Protein AF-A0A9X0TRA7-F1 (afdb_monomer_lite)

pLDDT: mean 82.81, std 11.27, range [49.41, 93.88]

Foldseek 3Di:
DDDPVPWDWDDDPQATETADDFQDWDADPVVRDIDGAHQCDWDDDPRYIYHHPNVVVVSVVVVD

Structure (mmCIF, N/CA/C/O backbone):
data_AF-A0A9X0TRA7-F1
#
_entry.id   AF-A0A9X0TRA7-F1
#
loop_
_atom_site.group_PDB
_atom_site.id
_atom_site.type_symbol
_atom_site.label_atom_id
_atom_site.label_alt_id
_atom_site.label_comp_id
_atom_site.label_asym_id
_atom_site.label_entity_id
_atom_site.label_seq_id
_atom_site.pdbx_PDB_ins_code
_atom_site.Cartn_x
_atom_site.Cartn_y
_atom_site.Cartn_z
_atom_site.occupancy
_atom_site.B_iso_or_equiv
_atom_site.auth_seq_id
_atom_site.auth_comp_id
_atom_site.auth_asym_id
_atom_site.auth_atom_id
_atom_site.pdbx_PDB_model_num
ATOM 1 N N . MET A 1 1 ? 1.268 15.670 7.199 1.00 54.47 1 MET A N 1
ATOM 2 C CA . MET A 1 1 ? 1.506 14.676 6.134 1.00 54.47 1 MET A CA 1
ATOM 3 C C . MET A 1 1 ? 2.980 14.320 6.174 1.00 54.47 1 MET A C 1
ATOM 5 O O . MET A 1 1 ? 3.791 15.236 6.106 1.00 54.47 1 MET A O 1
ATOM 9 N N . LYS A 1 2 ? 3.322 13.047 6.403 1.00 51.22 2 LYS A N 1
ATOM 10 C CA . LYS A 1 2 ? 4.718 12.579 6.388 1.00 51.22 2 LYS A CA 1
ATOM 11 C C . LYS A 1 2 ? 5.261 12.601 4.962 1.00 51.22 2 LYS A C 1
ATOM 13 O O . LYS A 1 2 ? 4.505 12.369 4.017 1.00 51.22 2 LYS A O 1
ATOM 18 N N . ASN A 1 3 ? 6.552 12.884 4.804 1.00 59.75 3 ASN A N 1
ATOM 19 C CA . ASN A 1 3 ? 7.175 12.854 3.484 1.00 59.75 3 ASN A CA 1
ATOM 20 C C . ASN A 1 3 ? 7.210 11.413 2.945 1.00 59.75 3 ASN A C 1
ATOM 22 O O . ASN A 1 3 ? 7.500 10.498 3.715 1.00 59.75 3 ASN A O 1
ATOM 26 N N . PRO A 1 4 ? 7.010 11.186 1.631 1.00 60.16 4 PRO A N 1
ATOM 27 C CA . PRO A 1 4 ? 7.096 9.859 1.014 1.00 60.16 4 PRO A CA 1
ATOM 28 C C . PRO A 1 4 ? 8.395 9.088 1.323 1.00 60.16 4 PRO A C 1
ATOM 30 O O . PRO A 1 4 ? 8.397 7.863 1.343 1.00 60.16 4 PRO A O 1
ATOM 33 N N . ALA A 1 5 ? 9.490 9.802 1.604 1.00 62.53 5 ALA A N 1
ATOM 34 C CA . ALA A 1 5 ? 10.787 9.232 1.972 1.00 62.53 5 ALA A CA 1
ATOM 35 C C . ALA A 1 5 ? 10.845 8.637 3.396 1.00 62.53 5 ALA A C 1
ATOM 37 O O . ALA A 1 5 ? 11.799 7.938 3.724 1.00 62.53 5 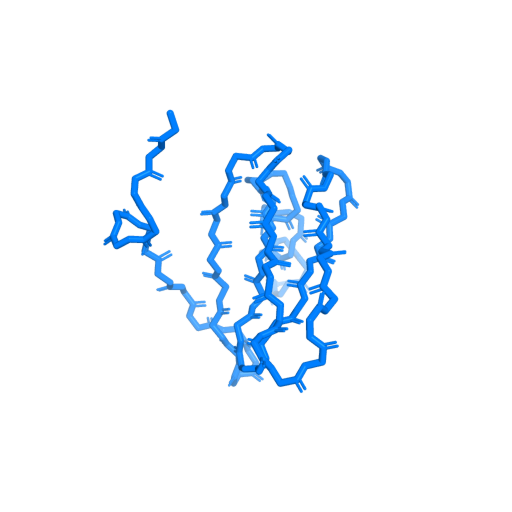ALA A O 1
ATOM 38 N N . GLU A 1 6 ? 9.856 8.914 4.249 1.00 69.25 6 GLU A N 1
ATOM 39 C CA . GLU A 1 6 ? 9.792 8.403 5.626 1.00 69.25 6 GLU A CA 1
ATOM 40 C C . GLU A 1 6 ? 9.113 7.030 5.714 1.00 69.25 6 GLU A C 1
ATOM 42 O O . GLU A 1 6 ? 9.139 6.390 6.767 1.00 69.25 6 GLU A O 1
ATOM 47 N N . TYR A 1 7 ? 8.512 6.555 4.620 1.00 70.25 7 TYR A N 1
ATOM 48 C CA . TYR A 1 7 ? 7.836 5.267 4.598 1.00 70.25 7 TYR A CA 1
ATOM 49 C C . TYR A 1 7 ? 8.804 4.140 4.254 1.00 70.25 7 TYR A C 1
ATOM 51 O O . TYR A 1 7 ? 9.557 4.184 3.281 1.00 70.25 7 TYR A O 1
ATOM 59 N N . THR A 1 8 ? 8.774 3.097 5.074 1.00 71.00 8 THR A N 1
ATOM 60 C CA . THR A 1 8 ? 9.576 1.890 4.879 1.00 71.00 8 THR A CA 1
AT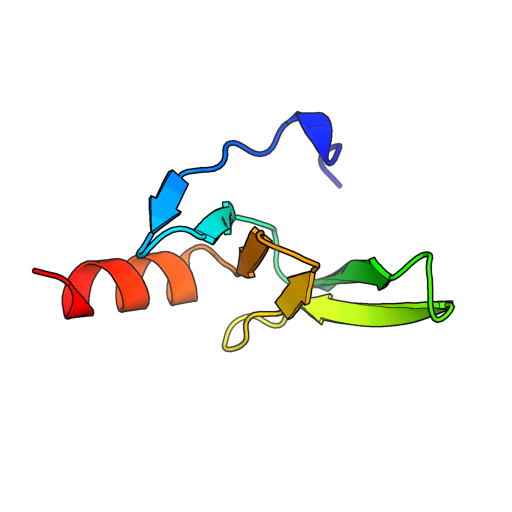OM 61 C C . THR A 1 8 ? 8.807 0.902 4.007 1.00 71.00 8 THR A C 1
ATOM 63 O O . THR A 1 8 ? 7.590 0.773 4.139 1.00 71.00 8 THR A O 1
ATOM 66 N N . THR A 1 9 ? 9.505 0.187 3.120 1.00 72.81 9 THR A N 1
ATOM 67 C CA . THR A 1 9 ? 8.879 -0.833 2.267 1.00 72.81 9 THR A CA 1
ATOM 68 C C . THR A 1 9 ? 9.222 -2.247 2.730 1.00 72.81 9 THR A C 1
ATOM 70 O O . THR A 1 9 ? 10.348 -2.514 3.146 1.00 72.81 9 THR A O 1
ATOM 73 N N . THR A 1 10 ? 8.257 -3.167 2.651 1.00 76.69 10 THR A N 1
ATOM 74 C CA . THR A 1 10 ? 8.437 -4.597 2.965 1.00 76.69 10 THR A CA 1
ATOM 75 C C . THR A 1 10 ? 8.192 -5.440 1.713 1.00 76.69 10 THR A C 1
ATOM 77 O O . THR A 1 10 ? 7.144 -5.273 1.096 1.00 76.69 10 THR A O 1
ATOM 80 N N . PRO A 1 11 ? 9.092 -6.349 1.307 1.00 73.25 11 PRO A N 1
ATOM 81 C CA . PRO A 1 11 ? 8.855 -7.193 0.138 1.00 73.25 11 PRO A CA 1
ATOM 82 C C . PRO A 1 11 ? 7.709 -8.204 0.365 1.00 73.25 11 PRO A C 1
ATOM 84 O O . PRO A 1 11 ? 7.603 -8.803 1.432 1.00 73.25 11 PRO A O 1
ATOM 87 N N . PHE A 1 12 ? 6.874 -8.426 -0.653 1.00 73.00 12 PHE A N 1
ATOM 88 C CA . PHE A 1 12 ? 5.719 -9.332 -0.685 1.00 73.00 12 PHE A CA 1
ATOM 89 C C . PHE A 1 12 ? 5.533 -9.880 -2.110 1.00 73.00 12 PHE A C 1
ATOM 91 O O . PHE A 1 12 ? 5.221 -9.117 -3.017 1.00 73.00 12 PHE A O 1
ATOM 98 N N . HIS A 1 13 ? 5.733 -11.185 -2.340 1.00 71.12 13 HIS A N 1
ATOM 99 C CA . HIS A 1 13 ? 5.565 -11.826 -3.665 1.00 71.12 13 HIS A CA 1
ATOM 100 C C . HIS A 1 13 ? 6.281 -11.107 -4.839 1.00 71.12 13 HIS A C 1
ATOM 102 O O . HIS A 1 13 ? 5.777 -11.058 -5.958 1.00 71.12 13 HIS A O 1
ATOM 108 N N . GLY A 1 14 ? 7.464 -10.528 -4.596 1.00 76.19 14 GLY A N 1
ATOM 109 C CA . GLY A 1 14 ? 8.216 -9.762 -5.606 1.00 76.19 14 GLY A CA 1
ATOM 110 C C . GLY A 1 14 ? 7.778 -8.299 -5.767 1.00 76.19 14 GLY A C 1
ATOM 111 O O . GLY A 1 14 ? 8.371 -7.567 -6.556 1.00 76.19 14 GLY A O 1
ATOM 112 N N . MET A 1 15 ? 6.785 -7.857 -4.997 1.00 82.44 15 MET A N 1
ATOM 113 C CA . MET A 1 15 ? 6.376 -6.461 -4.849 1.00 82.44 15 MET A CA 1
ATOM 114 C C . MET A 1 15 ? 6.907 -5.870 -3.541 1.00 82.44 15 MET A C 1
ATOM 116 O O . MET A 1 15 ? 7.291 -6.598 -2.635 1.00 82.44 15 MET A O 1
ATOM 120 N N . HIS A 1 16 ? 6.912 -4.549 -3.419 1.00 8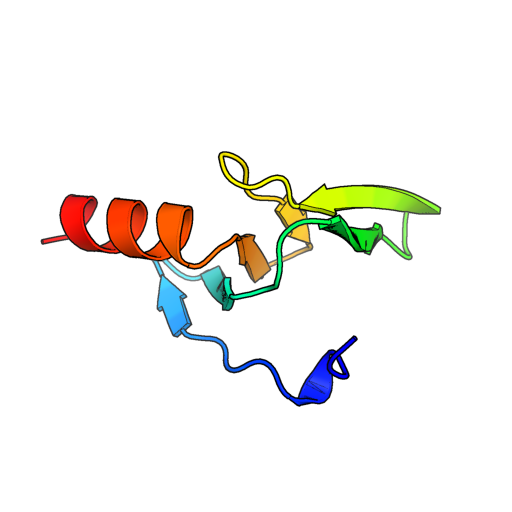5.69 16 HIS A N 1
ATOM 121 C CA . HIS A 1 16 ? 7.222 -3.819 -2.194 1.00 85.69 16 HIS A CA 1
ATOM 122 C C . HIS A 1 16 ? 5.933 -3.251 -1.613 1.00 85.69 16 HIS A C 1
ATOM 124 O O . HIS A 1 16 ? 5.194 -2.573 -2.307 1.00 85.69 16 HIS A O 1
ATOM 130 N N . VAL A 1 17 ? 5.650 -3.489 -0.344 1.00 88.62 17 VAL A N 1
ATOM 131 C CA . VAL A 1 17 ? 4.479 -2.932 0.329 1.00 88.62 17 VAL A CA 1
ATOM 132 C C . VAL A 1 17 ? 4.914 -1.735 1.154 1.00 88.62 17 VAL A C 1
ATOM 134 O O . VAL A 1 17 ? 5.788 -1.859 2.010 1.00 88.62 17 VAL A O 1
ATOM 137 N N . MET A 1 18 ? 4.320 -0.584 0.872 1.00 90.19 18 MET A N 1
ATOM 138 C CA . MET A 1 18 ? 4.504 0.676 1.570 1.00 90.19 18 MET A CA 1
ATOM 139 C C . MET A 1 18 ? 3.231 0.989 2.352 1.00 90.19 18 MET A C 1
ATOM 141 O O . MET A 1 18 ? 2.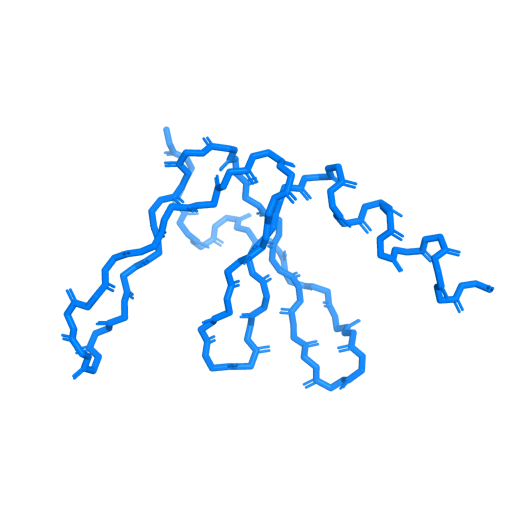144 1.094 1.781 1.00 90.19 18 MET A O 1
ATOM 145 N N . GLN A 1 19 ? 3.370 1.129 3.664 1.00 91.88 19 GLN A N 1
ATOM 146 C CA . GLN A 1 19 ? 2.269 1.581 4.503 1.00 91.88 19 GLN A CA 1
ATOM 147 C C . GLN A 1 19 ? 2.139 3.095 4.410 1.00 91.88 19 GLN A C 1
ATOM 149 O O . GLN A 1 19 ? 3.148 3.787 4.496 1.00 91.88 19 GLN A O 1
ATOM 154 N N . VAL A 1 20 ? 0.921 3.602 4.261 1.00 92.12 20 VAL A N 1
ATOM 155 C CA . VAL A 1 20 ? 0.620 5.038 4.223 1.00 92.12 20 VAL A CA 1
ATOM 156 C C . VAL A 1 20 ? -0.614 5.360 5.059 1.00 92.12 20 VAL A C 1
ATOM 158 O O . VAL A 1 20 ? -1.396 4.471 5.402 1.00 92.12 20 VAL A O 1
ATOM 161 N N . ASP A 1 21 ? -0.790 6.639 5.379 1.00 89.75 21 ASP A N 1
ATOM 162 C CA . ASP A 1 21 ? -1.985 7.112 6.075 1.00 89.75 21 ASP A CA 1
ATOM 163 C C . ASP A 1 21 ? -3.211 7.084 5.128 1.00 89.75 21 ASP A C 1
ATOM 165 O O . ASP A 1 21 ? -3.055 7.336 3.923 1.00 89.75 21 ASP A O 1
ATOM 169 N N . PRO A 1 22 ? -4.434 6.830 5.634 1.00 91.38 22 PRO A N 1
ATOM 170 C CA 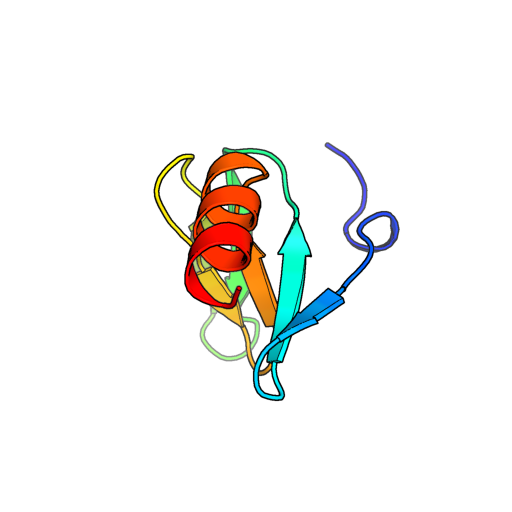. PRO A 1 22 ? -5.661 6.978 4.851 1.00 91.38 22 PRO A CA 1
ATOM 171 C C . PRO A 1 22 ? -5.778 8.385 4.251 1.00 91.38 22 PRO A C 1
ATOM 173 O O . PRO A 1 22 ? -5.434 9.379 4.895 1.00 91.38 22 PRO A O 1
ATOM 176 N N . GLY A 1 23 ? -6.264 8.480 3.016 1.00 90.12 23 GLY A N 1
ATOM 177 C CA . GLY A 1 23 ? -6.347 9.745 2.283 1.00 90.12 23 GLY A CA 1
ATOM 178 C C . GLY A 1 23 ? -5.038 10.162 1.605 1.00 90.12 23 GLY A C 1
ATOM 179 O O . GLY A 1 23 ? -4.976 11.231 0.998 1.00 90.12 23 GLY A O 1
ATOM 180 N N . THR A 1 24 ? -3.985 9.340 1.680 1.00 91.75 24 THR A N 1
ATOM 181 C CA . THR A 1 24 ? -2.761 9.574 0.906 1.00 91.75 24 THR A CA 1
ATOM 182 C C . THR A 1 24 ? -3.061 9.442 -0.584 1.00 91.75 24 THR A C 1
ATOM 184 O O . THR A 1 24 ? -3.554 8.409 -1.038 1.00 91.75 24 THR A O 1
ATOM 187 N N . VAL A 1 25 ? -2.731 10.483 -1.347 1.00 92.06 25 VAL A N 1
ATOM 188 C CA . VAL A 1 25 ? -2.889 10.509 -2.804 1.00 92.06 25 VAL A CA 1
ATOM 189 C C . VAL A 1 25 ? -1.613 10.005 -3.465 1.00 92.06 25 VAL A C 1
ATOM 191 O O . VAL A 1 25 ? -0.516 10.500 -3.203 1.00 92.06 25 VAL A O 1
ATOM 194 N N . ILE A 1 26 ? -1.767 9.014 -4.336 1.00 91.56 26 ILE A N 1
ATOM 195 C CA . ILE A 1 26 ? -0.707 8.456 -5.165 1.00 91.56 26 ILE A CA 1
ATOM 196 C C . ILE A 1 26 ? -0.930 8.929 -6.596 1.00 91.56 26 ILE A C 1
ATOM 198 O O . ILE A 1 26 ? -1.899 8.541 -7.248 1.00 91.56 26 ILE A O 1
ATOM 202 N N . THR A 1 27 ? -0.008 9.749 -7.089 1.00 90.19 27 THR A N 1
ATOM 203 C CA . THR A 1 27 ? -0.021 10.240 -8.469 1.00 90.19 27 THR A CA 1
ATOM 204 C C . THR A 1 27 ? 0.847 9.344 -9.352 1.00 90.19 27 THR A C 1
ATOM 206 O O . THR A 1 27 ? 2.027 9.100 -9.059 1.00 90.19 27 THR A O 1
ATOM 209 N N . ASP A 1 28 ? 0.287 8.857 -10.456 1.00 84.56 28 ASP A N 1
ATOM 210 C CA . ASP A 1 28 ? 1.037 8.226 -11.536 1.00 84.56 28 ASP A CA 1
ATOM 211 C C . ASP A 1 28 ? 1.542 9.294 -12.513 1.00 84.56 28 ASP A C 1
ATOM 213 O O . ASP A 1 28 ? 0.782 9.897 -13.264 1.00 84.56 28 ASP A O 1
ATOM 217 N N . GLU A 1 29 ? 2.854 9.508 -12.532 1.00 83.88 29 GLU A N 1
ATOM 218 C CA . GLU A 1 29 ? 3.504 10.514 -13.378 1.00 83.88 29 GLU A CA 1
ATOM 219 C C . GLU A 1 29 ? 3.444 10.178 -14.874 1.00 83.88 29 GLU A C 1
ATOM 221 O O . GLU A 1 29 ? 3.577 11.074 -15.705 1.00 83.88 29 GLU A O 1
ATOM 226 N N . ARG A 1 30 ? 3.230 8.907 -15.249 1.00 81.12 30 ARG A N 1
ATOM 227 C CA . ARG A 1 30 ? 3.094 8.522 -16.663 1.00 81.12 30 ARG A CA 1
ATOM 228 C C . ARG A 1 30 ? 1.739 8.896 -17.244 1.00 81.12 30 ARG A C 1
ATOM 230 O O . ARG A 1 30 ? 1.655 9.172 -18.438 1.00 81.12 30 ARG A O 1
ATOM 237 N N . THR A 1 31 ? 0.687 8.817 -16.438 1.00 83.50 31 THR A N 1
ATOM 238 C CA . THR A 1 31 ? -0.705 8.972 -16.889 1.00 83.50 31 THR A CA 1
ATOM 239 C C . THR A 1 31 ? -1.354 10.247 -16.363 1.00 83.50 31 THR A C 1
ATOM 241 O O . THR A 1 31 ? -2.378 10.669 -16.895 1.00 83.50 31 THR A O 1
ATOM 244 N N . GLY A 1 32 ? -0.768 10.868 -15.337 1.00 85.19 32 GLY A N 1
ATOM 245 C CA . GLY A 1 32 ? -1.357 11.980 -14.598 1.00 85.19 32 GLY A CA 1
ATOM 246 C C . GLY A 1 32 ? -2.534 11.564 -13.714 1.00 85.19 32 GLY A C 1
ATOM 247 O O . GLY A 1 32 ? -3.232 12.431 -13.199 1.00 85.19 32 GLY A O 1
ATOM 248 N N . MET A 1 33 ? -2.794 10.261 -13.560 1.00 86.25 33 MET A N 1
ATOM 249 C CA . MET A 1 33 ? -3.901 9.776 -12.744 1.00 86.25 33 MET A CA 1
ATOM 250 C C . MET A 1 33 ? -3.543 9.812 -11.264 1.00 86.25 33 MET A C 1
ATOM 252 O O . MET A 1 33 ? -2.456 9.401 -10.858 1.00 86.25 33 MET A O 1
ATOM 256 N N . GLU A 1 34 ? -4.494 10.263 -10.458 1.00 92.44 34 GLU A N 1
ATOM 257 C CA . GLU A 1 34 ? -4.405 10.252 -9.006 1.00 92.44 34 GLU A CA 1
ATOM 258 C C . GLU A 1 34 ? -5.328 9.177 -8.447 1.00 92.44 34 GLU A C 1
ATOM 260 O O . GLU A 1 34 ? -6.473 9.029 -8.877 1.00 92.44 34 GLU A O 1
ATOM 265 N N . ALA A 1 35 ? -4.815 8.420 -7.485 1.00 90.69 35 ALA A N 1
ATOM 266 C CA . ALA A 1 35 ? -5.579 7.441 -6.738 1.00 90.69 35 ALA A CA 1
ATOM 267 C C . ALA A 1 35 ? -5.369 7.671 -5.244 1.00 90.69 35 ALA A C 1
ATOM 269 O O . ALA A 1 35 ? -4.236 7.777 -4.772 1.00 90.69 35 ALA A O 1
ATOM 270 N N . THR A 1 36 ? -6.465 7.737 -4.501 1.00 93.00 36 THR A N 1
ATOM 271 C CA . THR A 1 36 ? -6.436 7.900 -3.048 1.00 93.00 36 THR A CA 1
ATOM 272 C C . THR A 1 36 ? -6.418 6.532 -2.384 1.00 93.00 36 THR A C 1
ATOM 274 O O . THR A 1 36 ? -7.205 5.653 -2.735 1.00 93.00 36 THR A O 1
ATOM 277 N N . VAL A 1 37 ? -5.518 6.343 -1.421 1.00 92.38 37 VAL A N 1
ATOM 278 C CA . VAL A 1 37 ? -5.507 5.150 -0.573 1.00 92.38 37 VAL A CA 1
ATOM 279 C C . VAL A 1 37 ? -6.568 5.320 0.509 1.00 92.38 37 VAL A C 1
ATOM 281 O O . VAL A 1 37 ? -6.381 6.076 1.463 1.00 92.38 37 VAL A O 1
ATOM 284 N N . GLU A 1 38 ? -7.687 4.620 0.346 1.00 92.12 38 GLU A N 1
ATOM 285 C CA . GLU A 1 38 ? -8.742 4.523 1.359 1.00 92.12 38 GLU A CA 1
ATOM 286 C C . GLU A 1 38 ? -8.436 3.413 2.368 1.00 92.12 38 GLU A C 1
ATOM 288 O O . GLU A 1 38 ? -7.666 2.495 2.082 1.00 92.12 38 GLU A O 1
ATOM 293 N N . ASP A 1 39 ? -9.092 3.459 3.528 1.00 90.50 39 ASP A N 1
ATOM 294 C CA . ASP A 1 39 ? -8.781 2.597 4.677 1.00 90.50 39 ASP A CA 1
ATOM 295 C C . ASP A 1 39 ? -8.912 1.087 4.399 1.00 90.50 39 ASP A C 1
ATOM 297 O O . ASP A 1 39 ? -8.172 0.282 4.964 1.00 90.50 39 ASP A O 1
ATOM 301 N N . ASP A 1 40 ? -9.802 0.720 3.473 1.00 89.69 40 ASP A N 1
ATOM 302 C CA . ASP A 1 40 ? -10.092 -0.661 3.065 1.00 89.69 40 ASP A CA 1
ATOM 303 C C . ASP A 1 40 ? -9.555 -1.016 1.670 1.00 89.69 40 ASP A C 1
ATOM 305 O O . ASP A 1 40 ? -9.887 -2.063 1.109 1.00 89.69 40 ASP A O 1
ATOM 309 N N . THR A 1 41 ? -8.738 -0.145 1.077 1.00 87.44 41 THR A N 1
ATOM 310 C CA . THR A 1 41 ? -8.238 -0.317 -0.291 1.00 87.44 41 THR A CA 1
ATOM 311 C C . THR A 1 41 ? -6.719 -0.250 -0.349 1.00 87.44 41 THR A C 1
ATOM 313 O O . THR A 1 41 ? -6.045 0.200 0.577 1.00 87.44 41 THR A O 1
ATOM 316 N N . PHE A 1 42 ? -6.162 -0.712 -1.463 1.00 89.69 42 PHE A N 1
ATOM 317 C CA . PHE A 1 42 ? -4.760 -0.507 -1.786 1.00 89.69 42 PHE A CA 1
ATOM 318 C C . PHE A 1 42 ? -4.633 0.040 -3.204 1.00 89.69 42 PHE A C 1
ATOM 320 O O . PHE A 1 42 ? -5.459 -0.237 -4.074 1.00 89.69 42 PHE A O 1
ATOM 327 N N . VAL A 1 43 ? -3.566 0.794 -3.433 1.00 91.69 43 VAL A N 1
ATOM 328 C CA . VAL A 1 43 ? -3.198 1.344 -4.738 1.00 91.69 43 VAL A CA 1
ATOM 329 C C . VAL A 1 43 ? -1.856 0.754 -5.144 1.00 91.69 43 VAL A C 1
ATOM 331 O O . VAL A 1 43 ? -0.973 0.575 -4.312 1.00 91.69 43 VAL A O 1
ATOM 334 N N . THR A 1 44 ? -1.669 0.457 -6.425 1.00 89.62 44 THR A N 1
ATOM 335 C CA . THR A 1 44 ? -0.391 -0.048 -6.942 1.00 89.62 44 THR A CA 1
ATOM 336 C C . THR A 1 44 ? 0.239 0.954 -7.897 1.00 89.62 44 THR A C 1
ATOM 338 O O . THR A 1 44 ? -0.414 1.380 -8.848 1.00 89.62 44 THR A O 1
ATOM 341 N N . LYS A 1 45 ? 1.521 1.277 -7.699 1.00 88.06 45 LYS A N 1
ATOM 342 C CA . LYS A 1 45 ? 2.331 2.052 -8.653 1.00 88.06 45 LYS A CA 1
ATOM 343 C C . LYS A 1 45 ? 3.626 1.293 -8.924 1.00 88.06 45 LYS A C 1
ATOM 345 O O . LYS A 1 45 ? 4.479 1.158 -8.047 1.00 88.06 45 LYS A O 1
ATOM 350 N N . GLY A 1 46 ? 3.752 0.774 -10.145 1.00 86.19 46 GLY A N 1
ATOM 351 C CA . GLY A 1 46 ? 4.845 -0.119 -10.522 1.00 86.19 46 GLY A CA 1
ATOM 352 C C . GLY A 1 46 ? 4.894 -1.345 -9.609 1.00 86.19 46 GLY A C 1
ATOM 353 O O . GLY A 1 46 ? 3.921 -2.081 -9.484 1.00 86.19 46 GLY A O 1
ATOM 354 N N . ASN A 1 47 ? 6.030 -1.533 -8.948 1.00 86.69 47 ASN A N 1
ATOM 355 C CA . ASN A 1 47 ? 6.314 -2.688 -8.101 1.00 86.69 47 ASN A CA 1
ATOM 356 C C . ASN A 1 47 ? 5.884 -2.450 -6.645 1.00 86.69 47 ASN A C 1
ATOM 358 O O . ASN A 1 47 ? 6.194 -3.276 -5.789 1.00 86.69 47 ASN A O 1
ATOM 362 N N . VAL A 1 48 ? 5.258 -1.307 -6.341 1.00 88.62 48 VAL A N 1
ATOM 363 C CA . VAL A 1 48 ? 4.940 -0.886 -4.976 1.00 88.62 48 VAL A CA 1
ATOM 364 C C . VAL A 1 48 ? 3.429 -0.919 -4.742 1.00 88.62 48 VAL A C 1
ATOM 366 O O . VAL A 1 48 ? 2.663 -0.337 -5.512 1.00 88.62 48 VAL A O 1
ATOM 369 N N . ILE A 1 49 ? 3.010 -1.590 -3.671 1.00 90.62 49 ILE A N 1
ATOM 370 C CA . ILE A 1 49 ? 1.653 -1.576 -3.120 1.00 90.62 49 ILE A CA 1
ATOM 371 C C . ILE A 1 49 ? 1.607 -0.519 -2.018 1.00 90.62 49 ILE A C 1
ATOM 373 O O . ILE A 1 49 ? 2.343 -0.624 -1.044 1.00 90.62 49 ILE A O 1
ATOM 377 N N . PHE A 1 50 ? 0.728 0.464 -2.147 1.00 92.44 50 PHE A N 1
ATOM 378 C CA . PHE A 1 50 ? 0.434 1.479 -1.142 1.00 92.44 50 PHE A CA 1
ATOM 379 C C . PHE A 1 50 ? -0.857 1.090 -0.440 1.00 92.44 50 PHE A C 1
ATOM 381 O O . PHE A 1 50 ? -1.891 0.926 -1.088 1.00 92.44 50 PHE A O 1
ATOM 388 N N . CYS A 1 51 ? -0.802 0.906 0.872 1.00 92.56 51 CYS A N 1
ATOM 389 C CA . CYS A 1 51 ? -1.958 0.473 1.645 1.00 92.56 51 CYS A CA 1
ATOM 390 C C . CYS A 1 51 ? -1.903 1.015 3.072 1.00 92.56 51 CYS A C 1
ATOM 392 O O . CYS A 1 51 ? -0.851 1.449 3.541 1.00 92.56 51 CYS A O 1
ATOM 394 N N . THR A 1 52 ? -3.032 0.988 3.767 1.00 93.88 52 THR A N 1
ATOM 395 C CA . THR A 1 52 ? -3.080 1.326 5.191 1.00 93.88 52 THR A CA 1
ATOM 396 C C . THR A 1 52 ? -2.549 0.176 6.045 1.00 93.88 52 THR A C 1
ATOM 398 O O . THR A 1 52 ? -2.418 -0.966 5.591 1.00 93.88 52 THR A O 1
ATOM 401 N N . GLN A 1 53 ? -2.272 0.461 7.320 1.00 90.06 53 GLN A N 1
ATOM 402 C CA . GLN A 1 53 ? -1.879 -0.554 8.302 1.00 90.06 53 GLN A CA 1
ATOM 403 C C . GLN A 1 53 ? -2.884 -1.721 8.353 1.00 90.06 53 GLN A C 1
ATOM 405 O O . GLN A 1 53 ? -2.480 -2.879 8.379 1.00 90.06 53 GLN A O 1
ATOM 410 N N . LYS A 1 54 ? -4.187 -1.423 8.274 1.00 90.50 54 LYS A N 1
ATOM 411 C CA . LYS A 1 54 ? -5.270 -2.415 8.300 1.00 90.50 54 LYS A CA 1
ATOM 412 C C . LYS A 1 54 ? -5.155 -3.434 7.165 1.00 90.50 54 LYS A C 1
ATOM 414 O O . LYS A 1 54 ? -5.212 -4.640 7.398 1.00 90.50 54 LYS A O 1
ATOM 419 N N . VAL A 1 55 ? -4.967 -2.954 5.935 1.00 90.62 55 VAL A N 1
ATOM 420 C CA . VAL A 1 55 ? -4.812 -3.820 4.756 1.00 90.62 55 VAL A CA 1
ATOM 421 C C . VAL A 1 55 ? -3.497 -4.595 4.824 1.00 90.62 55 VAL A C 1
ATOM 423 O O . VAL A 1 55 ? -3.458 -5.771 4.467 1.00 90.62 55 VAL A O 1
ATO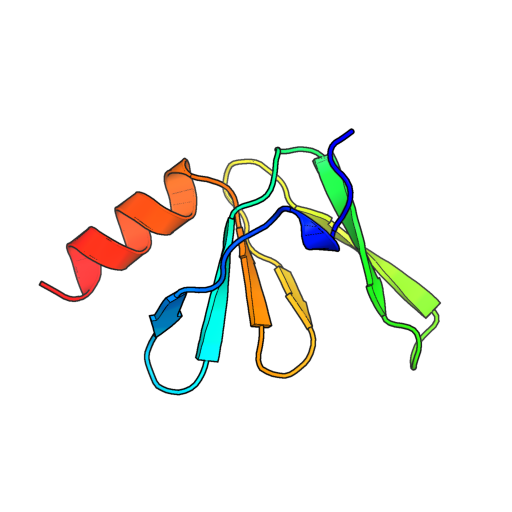M 426 N N . PHE A 1 56 ? -2.430 -3.972 5.323 1.00 89.38 56 PHE A N 1
ATOM 427 C CA . PHE A 1 56 ? -1.147 -4.639 5.510 1.00 89.38 56 PHE A CA 1
ATOM 428 C C . PHE A 1 56 ? -1.226 -5.818 6.487 1.00 89.38 56 PHE A C 1
ATOM 430 O O . PHE A 1 56 ? -0.690 -6.889 6.198 1.00 89.38 56 PHE A O 1
ATOM 437 N N . ASP A 1 57 ? -1.912 -5.648 7.616 1.00 89.56 57 ASP A N 1
ATOM 438 C CA . ASP A 1 57 ? -2.086 -6.714 8.604 1.00 89.56 57 ASP A CA 1
ATOM 439 C C . ASP A 1 57 ? -2.930 -7.861 8.032 1.00 89.56 57 ASP A C 1
ATOM 441 O O . ASP A 1 57 ? -2.527 -9.022 8.111 1.00 89.56 57 ASP A O 1
ATOM 445 N N . ALA A 1 58 ? -4.015 -7.542 7.318 1.00 87.25 58 ALA A N 1
ATOM 446 C CA . ALA A 1 58 ? -4.825 -8.541 6.618 1.00 87.25 58 ALA A CA 1
ATOM 447 C C . ALA A 1 58 ? -4.040 -9.303 5.527 1.00 87.25 58 ALA A C 1
ATOM 449 O O . ALA A 1 58 ? -4.277 -10.490 5.295 1.00 87.25 58 ALA A O 1
ATOM 450 N N . LEU A 1 59 ? -3.103 -8.640 4.838 1.00 82.88 59 LEU A N 1
ATOM 451 C CA . LEU A 1 59 ? -2.215 -9.279 3.860 1.00 82.88 59 LEU A CA 1
ATOM 452 C C . LEU A 1 59 ? -1.207 -10.217 4.531 1.00 82.88 59 LEU A C 1
ATOM 454 O O . LEU A 1 59 ? -0.929 -11.290 3.995 1.00 82.88 59 LEU A O 1
ATOM 458 N N . LYS A 1 60 ? -0.676 -9.837 5.697 1.00 81.56 60 LYS A N 1
ATOM 459 C CA . LYS A 1 60 ? 0.241 -10.677 6.476 1.00 81.56 60 LYS A CA 1
ATOM 460 C C . LYS A 1 60 ? -0.423 -11.956 6.972 1.00 81.56 60 LYS A C 1
ATOM 462 O O . LYS A 1 60 ? 0.173 -13.020 6.832 1.00 81.56 60 LYS A O 1
ATOM 467 N N . GLU A 1 61 ? -1.641 -11.864 7.499 1.00 81.94 61 GLU A N 1
ATOM 468 C CA . GLU A 1 61 ? -2.387 -13.028 8.000 1.00 81.94 61 GLU A CA 1
ATOM 469 C C . GLU A 1 61 ? -2.669 -14.067 6.908 1.00 81.94 61 GLU A C 1
ATOM 471 O O . GLU A 1 61 ? -2.703 -15.260 7.185 1.00 81.94 61 GLU A O 1
ATOM 476 N N . LYS A 1 62 ? -2.833 -13.638 5.652 1.00 70.81 62 LYS A N 1
ATOM 477 C CA . LYS A 1 62 ? -3.118 -14.536 4.521 1.00 70.81 62 LYS A CA 1
ATOM 478 C C . LYS A 1 62 ? -1.899 -15.265 3.957 1.00 70.81 62 LYS A C 1
ATOM 480 O O . LYS A 1 62 ? -2.076 -16.186 3.165 1.00 70.81 62 LYS A O 1
ATOM 485 N N . ILE A 1 63 ? -0.689 -14.817 4.287 1.00 63.38 63 ILE A N 1
ATOM 486 C CA . ILE A 1 63 ? 0.558 -15.458 3.845 1.00 63.38 63 ILE A CA 1
ATOM 487 C C . ILE A 1 63 ? 1.055 -16.513 4.841 1.00 63.38 63 ILE A C 1
ATOM 489 O O . ILE A 1 63 ? 1.852 -17.363 4.444 1.00 63.38 63 ILE A O 1
ATOM 493 N N . GLN A 1 64 ? 0.625 -16.452 6.105 1.00 49.41 64 GLN A N 1
ATOM 494 C CA . GLN A 1 64 ? 1.070 -17.388 7.142 1.00 49.41 64 GLN A CA 1
ATOM 495 C C . GLN A 1 64 ? 0.511 -18.801 6.975 1.00 49.41 64 GLN A C 1
ATOM 497 O O . GLN A 1 64 ? -0.684 -18.946 6.635 1.00 49.41 64 GLN A O 1
#

Sequence (64 aa):
MKNPAEYTTTPFHGMHVMQVDPGTVITDERTGMEATVEDDTFVTKGNVIFCTQKVFDALKEKIQ

Radius of gyration: 11.54 Å; chains: 1; bounding box: 21×32×26 Å

Secondary structure (DSSP, 8-state):
---GGG--EEEETTEEEEE--TTEEEE-TTT--EEEE-TT-EEEETTEEEE-HHHHHHHHHTT-